Protein AF-A0A2N2C3I3-F1 (afdb_monomer_lite)

Sequence (69 aa):
MYSIPTMDFRGSPLGIDIVKVVESGSLPVINTAIASKKAGGGMVGAGVARAPLPMFKEALKTLYKQMEE

Secondary structure (DSSP, 8-state):
--EEGGGTTEEPP----HHHHHHH--PPEEEEEEE-SSTT--EEEEEEEE--HHHHHHHHHHHHHHH--

Structure (mmCIF, N/CA/C/O backbone):
data_AF-A0A2N2C3I3-F1
#
_entry.id   AF-A0A2N2C3I3-F1
#
loop_
_atom_site.group_PDB
_atom_site.id
_atom_site.type_symbol
_atom_site.label_atom_id
_atom_site.label_alt_id
_atom_site.label_comp_id
_atom_site.label_asym_id
_atom_site.label_entity_id
_atom_site.label_seq_id
_atom_site.pdbx_PDB_ins_code
_atom_site.Cartn_x
_atom_site.Cartn_y
_atom_site.Cartn_z
_atom_site.occupancy
_atom_site.B_iso_or_equiv
_atom_site.auth_seq_id
_atom_site.auth_comp_id
_atom_site.auth_asym_id
_atom_site.auth_atom_id
_atom_site.pdbx_PDB_model_num
ATOM 1 N N . MET A 1 1 ? -3.965 19.629 -9.589 1.00 70.69 1 MET A N 1
ATOM 2 C CA . MET A 1 1 ? -4.257 18.178 -9.622 1.00 70.69 1 MET A CA 1
ATOM 3 C C . MET A 1 1 ? -3.896 17.681 -11.010 1.00 70.69 1 MET A C 1
ATOM 5 O O . MET A 1 1 ? -4.296 18.328 -11.966 1.00 70.69 1 MET A O 1
ATOM 9 N N . TYR A 1 2 ? -3.094 16.624 -11.132 1.00 92.69 2 TYR A N 1
ATOM 10 C CA . TYR A 1 2 ? -2.758 16.052 -12.442 1.00 92.69 2 TYR A CA 1
ATOM 11 C C . TYR A 1 2 ? -3.948 15.234 -12.956 1.00 92.69 2 TYR A C 1
ATOM 13 O O . TYR A 1 2 ? -4.592 14.560 -12.155 1.00 92.69 2 TYR A O 1
ATOM 21 N N . SER A 1 3 ? -4.277 15.331 -14.243 1.00 96.50 3 SER A N 1
ATOM 22 C CA . SER A 1 3 ? -5.383 14.608 -14.884 1.00 96.50 3 SER A CA 1
ATOM 23 C C . SER A 1 3 ? -4.862 13.476 -15.766 1.00 96.50 3 SER A C 1
ATOM 25 O O . SER A 1 3 ? -3.759 13.557 -16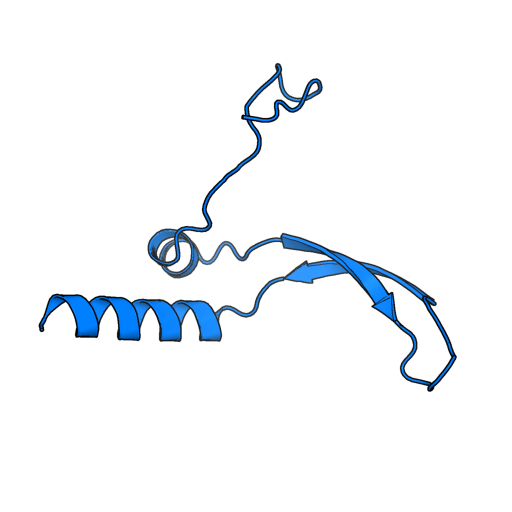.305 1.00 96.50 3 SER A O 1
ATOM 27 N N . ILE A 1 4 ? -5.653 12.411 -15.909 1.00 97.19 4 ILE A N 1
ATOM 28 C CA . ILE A 1 4 ? -5.337 11.246 -16.742 1.00 97.19 4 ILE A CA 1
ATOM 29 C C . ILE A 1 4 ? -6.171 11.348 -18.031 1.00 97.19 4 ILE A C 1
ATOM 31 O O . ILE A 1 4 ? -7.376 11.093 -17.979 1.00 97.19 4 ILE A O 1
ATOM 35 N N . PRO A 1 5 ? -5.584 11.720 -19.191 1.00 96.94 5 PRO A N 1
ATOM 36 C CA . PRO A 1 5 ? -6.353 12.006 -20.409 1.00 96.94 5 PRO A CA 1
ATOM 37 C C . PRO A 1 5 ? -7.197 10.830 -20.902 1.00 96.94 5 PRO A C 1
ATOM 39 O O . PRO A 1 5 ? -8.335 11.014 -21.312 1.00 96.94 5 PRO A O 1
ATOM 42 N N . THR A 1 6 ? -6.668 9.609 -20.804 1.00 97.94 6 THR A N 1
ATOM 43 C CA . THR A 1 6 ? -7.356 8.378 -21.224 1.00 97.94 6 THR A CA 1
ATOM 44 C C . THR A 1 6 ? -8.483 7.945 -20.281 1.00 97.94 6 THR A C 1
ATOM 46 O O . THR A 1 6 ? -9.158 6.961 -20.563 1.00 97.94 6 THR A O 1
ATOM 49 N N . MET A 1 7 ? -8.686 8.653 -19.165 1.00 96.88 7 MET A N 1
ATOM 50 C CA . MET A 1 7 ? -9.760 8.420 -18.197 1.00 96.88 7 MET A CA 1
ATOM 51 C C . MET A 1 7 ? -10.652 9.662 -18.082 1.00 96.88 7 MET A C 1
ATOM 53 O O . MET A 1 7 ? -10.901 10.137 -16.975 1.00 96.88 7 MET A O 1
ATOM 57 N N . ASP A 1 8 ? -11.058 10.236 -19.219 1.00 97.12 8 ASP A N 1
ATOM 58 C CA . ASP A 1 8 ? -11.906 11.438 -19.299 1.00 97.12 8 ASP A CA 1
ATOM 59 C C . ASP A 1 8 ? -11.355 12.622 -18.492 1.00 97.12 8 ASP A C 1
ATOM 61 O O . ASP A 1 8 ? -12.085 13.353 -17.823 1.00 97.12 8 ASP A O 1
ATOM 65 N N . PHE A 1 9 ? -10.028 12.782 -18.505 1.00 96.38 9 PHE A N 1
ATOM 66 C CA . PHE A 1 9 ? -9.313 13.787 -17.713 1.00 96.38 9 PHE A CA 1
ATOM 67 C C . PHE A 1 9 ? -9.613 13.727 -16.203 1.00 96.38 9 PHE A C 1
ATOM 69 O O . PHE A 1 9 ? -9.376 14.704 -15.484 1.00 96.38 9 PHE A O 1
ATOM 76 N N . ARG A 1 10 ? -10.066 12.575 -15.686 1.00 97.12 10 ARG A N 1
ATOM 77 C CA . ARG A 1 10 ? -10.200 12.326 -14.247 1.00 97.12 10 ARG A CA 1
ATOM 78 C C . ARG A 1 10 ? -8.878 12.642 -13.546 1.00 97.12 10 ARG A C 1
ATOM 80 O O . ARG A 1 10 ? -7.800 12.291 -14.025 1.00 97.12 10 ARG A O 1
ATOM 87 N N . GLY A 1 11 ? -8.959 13.284 -12.383 1.00 96.69 11 GLY A N 1
ATOM 88 C CA . GLY A 1 11 ? -7.787 13.570 -11.561 1.00 96.69 11 GLY A CA 1
ATOM 89 C C . GLY A 1 11 ? -7.098 12.301 -11.042 1.00 96.69 11 GLY A C 1
ATOM 90 O O . GLY A 1 11 ? -7.764 11.320 -10.697 1.00 96.69 11 GLY A O 1
ATOM 91 N N . SER A 1 12 ? -5.768 12.332 -10.951 1.00 95.69 12 SER A N 1
ATOM 92 C CA . SER A 1 12 ? -4.967 11.257 -10.366 1.00 95.69 12 SER A CA 1
ATOM 93 C C . SER A 1 12 ? -5.445 10.940 -8.945 1.00 95.69 12 SER A C 1
ATOM 95 O O . SER A 1 12 ? -5.734 11.870 -8.185 1.00 95.69 12 SER A O 1
ATOM 97 N N . PRO A 1 13 ? -5.524 9.654 -8.555 1.00 93.00 13 PRO A N 1
ATOM 98 C CA . PRO A 1 13 ? -5.872 9.292 -7.188 1.00 93.00 13 PRO A CA 1
ATOM 99 C C . PRO A 1 13 ? -4.806 9.828 -6.226 1.00 93.00 13 PRO A C 1
ATOM 101 O O . PRO A 1 13 ? -3.613 9.597 -6.419 1.00 93.00 13 PRO A O 1
ATOM 104 N N . LEU A 1 14 ? -5.244 10.557 -5.199 1.00 94.19 14 LEU A N 1
ATOM 105 C CA . LEU A 1 14 ? -4.390 11.146 -4.170 1.00 94.19 14 LEU A CA 1
ATOM 106 C C . LEU A 1 14 ? -4.897 10.732 -2.791 1.00 94.19 14 LEU A C 1
ATOM 108 O O . LEU A 1 14 ? -6.103 10.700 -2.560 1.00 94.19 14 LEU A O 1
ATOM 112 N N . GLY A 1 15 ? -3.959 10.469 -1.883 1.00 94.75 15 GLY A N 1
ATOM 113 C CA . GLY A 1 15 ? -4.254 10.016 -0.528 1.00 94.75 15 GLY A CA 1
ATOM 114 C C . GLY A 1 15 ? -4.555 8.519 -0.477 1.00 94.75 15 GLY A C 1
ATOM 115 O O . GLY A 1 15 ? -5.497 8.029 -1.096 1.00 94.75 15 GLY A O 1
ATOM 116 N N . ILE A 1 16 ? -3.743 7.786 0.280 1.00 96.25 16 ILE A N 1
ATOM 117 C CA . ILE A 1 16 ? -4.038 6.399 0.638 1.00 96.25 16 ILE A CA 1
ATOM 118 C C . ILE A 1 16 ? -4.689 6.442 2.014 1.00 96.25 16 ILE A C 1
ATOM 120 O O . ILE A 1 16 ? -4.035 6.744 3.008 1.00 96.25 16 ILE A O 1
ATOM 124 N N . ASP A 1 17 ? -5.987 6.169 2.051 1.00 96.81 17 ASP A N 1
ATOM 125 C CA . ASP A 1 17 ? -6.764 6.117 3.283 1.00 96.81 17 ASP A CA 1
ATOM 126 C C . ASP A 1 17 ? -6.572 4.753 3.959 1.00 96.81 17 ASP A C 1
ATOM 128 O O . ASP A 1 17 ? -6.992 3.716 3.437 1.00 96.81 17 ASP A O 1
ATOM 132 N N . ILE A 1 18 ? -5.919 4.754 5.122 1.00 97.06 18 ILE A N 1
ATOM 133 C CA . ILE A 1 18 ? -5.591 3.526 5.851 1.00 97.06 18 ILE A CA 1
ATOM 134 C C . ILE A 1 18 ? -6.838 2.793 6.362 1.00 97.06 18 ILE A C 1
ATOM 136 O O . ILE A 1 18 ? -6.816 1.563 6.422 1.00 97.06 18 ILE A O 1
ATOM 140 N N . VAL A 1 19 ? -7.929 3.508 6.669 1.00 97.00 19 VAL A N 1
ATOM 141 C CA . VAL A 1 19 ? -9.191 2.896 7.112 1.00 97.00 19 VAL A CA 1
ATOM 142 C C . VAL A 1 19 ? -9.778 2.101 5.954 1.00 97.00 19 VAL A C 1
ATOM 144 O O . VAL A 1 19 ? -10.029 0.905 6.093 1.00 97.00 19 VAL A O 1
ATOM 147 N N . LYS A 1 20 ? -9.875 2.723 4.772 1.00 97.88 20 LYS A N 1
ATOM 148 C CA . LYS A 1 20 ? -10.405 2.066 3.566 1.00 97.88 20 LYS A CA 1
ATOM 149 C C . LYS A 1 20 ? -9.551 0.889 3.112 1.00 97.88 20 LYS A C 1
ATOM 151 O O . LYS A 1 20 ? -10.099 -0.109 2.647 1.00 97.88 20 LYS A O 1
ATOM 156 N N . VAL A 1 21 ? -8.224 0.976 3.230 1.00 98.00 21 VAL A N 1
ATOM 157 C CA . VAL A 1 21 ? -7.330 -0.149 2.896 1.00 98.00 21 VAL A CA 1
ATOM 158 C C . VAL A 1 21 ? -7.596 -1.345 3.812 1.00 98.00 21 VAL A C 1
ATOM 160 O O . VAL A 1 21 ? -7.702 -2.472 3.324 1.00 98.00 21 VAL A O 1
ATOM 163 N N 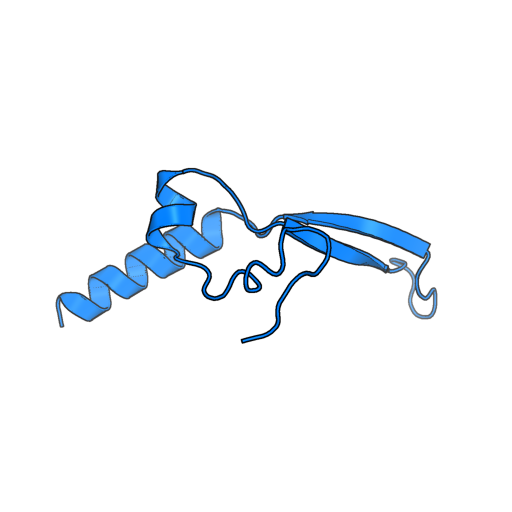. VAL A 1 22 ? -7.726 -1.119 5.123 1.00 97.88 22 VAL A N 1
ATOM 164 C CA . VAL A 1 22 ? -7.980 -2.196 6.094 1.00 97.88 22 VAL A CA 1
ATOM 165 C C . VAL A 1 22 ? -9.392 -2.766 5.946 1.00 97.88 22 VAL A C 1
ATOM 167 O O . VAL A 1 22 ? -9.543 -3.986 5.977 1.00 97.88 22 VAL A O 1
ATOM 170 N N . GLU A 1 23 ? -10.397 -1.912 5.751 1.00 98.00 23 GLU A N 1
ATOM 171 C CA . GLU A 1 23 ? -11.805 -2.298 5.600 1.00 98.00 23 GLU A CA 1
ATOM 172 C C . GLU A 1 23 ? -12.053 -3.100 4.314 1.00 98.00 23 GLU A C 1
ATOM 174 O O . GLU A 1 23 ? -12.653 -4.171 4.349 1.00 98.00 23 GLU A O 1
ATOM 179 N N . SER A 1 24 ? -11.559 -2.609 3.173 1.00 97.38 24 SER A N 1
ATOM 180 C CA . SER A 1 24 ? -11.806 -3.236 1.867 1.00 97.38 24 SER A CA 1
ATOM 181 C C . SER A 1 24 ? -10.862 -4.397 1.542 1.00 97.38 24 SER A C 1
ATOM 183 O O . SER A 1 24 ? -11.109 -5.144 0.595 1.00 97.38 24 SER A O 1
ATOM 185 N N . GLY A 1 25 ? -9.723 -4.501 2.235 1.00 95.50 25 GLY A N 1
ATOM 186 C CA . GLY A 1 25 ? -8.628 -5.405 1.872 1.00 95.50 25 GLY A CA 1
ATOM 187 C C . GLY A 1 25 ? -7.928 -5.057 0.548 1.00 95.50 25 GLY A C 1
ATOM 188 O O . GLY A 1 25 ? -7.026 -5.782 0.122 1.00 95.50 25 GLY A O 1
ATOM 189 N N . SER A 1 26 ? -8.308 -3.958 -0.115 1.00 96.12 26 SER A N 1
ATOM 190 C CA . SER A 1 26 ? -7.700 -3.517 -1.372 1.00 96.12 26 SER A CA 1
ATOM 191 C C . SER A 1 26 ? -6.364 -2.833 -1.103 1.00 96.12 26 SER A C 1
ATOM 193 O O . SER A 1 26 ? -6.300 -1.698 -0.637 1.00 96.12 26 SER A O 1
ATOM 195 N N . LEU A 1 27 ? -5.278 -3.542 -1.410 1.00 97.31 27 LEU A N 1
ATOM 196 C CA . LEU A 1 27 ? -3.918 -3.071 -1.154 1.00 97.31 27 LEU A CA 1
ATOM 197 C C . LEU A 1 27 ? -3.406 -2.152 -2.268 1.00 97.31 27 LEU A C 1
ATOM 199 O O . LEU A 1 27 ? -3.625 -2.469 -3.444 1.00 97.31 27 LEU A O 1
ATOM 203 N N . PRO A 1 28 ? -2.649 -1.088 -1.926 1.00 97.06 28 PRO A N 1
ATOM 204 C CA . PRO A 1 28 ? -1.967 -0.258 -2.909 1.00 97.06 28 PRO A CA 1
ATOM 205 C C . PRO A 1 28 ? -1.122 -1.087 -3.874 1.00 97.06 28 PRO A C 1
ATOM 207 O O . PRO A 1 28 ? -0.342 -1.952 -3.463 1.00 97.06 28 PRO A O 1
ATOM 210 N N . VAL A 1 29 ? -1.300 -0.802 -5.161 1.00 97.12 29 VAL A N 1
ATOM 211 C CA . VAL A 1 29 ? -0.621 -1.462 -6.275 1.00 97.12 29 VAL A CA 1
ATOM 212 C C . VAL A 1 29 ? 0.515 -0.568 -6.752 1.00 97.12 29 VAL A C 1
ATOM 214 O O . VAL A 1 29 ? 0.310 0.622 -6.985 1.00 97.12 29 VAL A O 1
ATOM 217 N N . ILE A 1 30 ? 1.711 -1.137 -6.882 1.00 97.25 30 ILE A N 1
ATOM 218 C CA . ILE A 1 30 ? 2.938 -0.403 -7.190 1.00 97.25 30 ILE A CA 1
ATOM 219 C C . ILE A 1 30 ? 3.584 -1.046 -8.414 1.00 97.25 30 ILE A C 1
ATOM 221 O O . ILE A 1 30 ? 4.046 -2.185 -8.347 1.00 97.25 30 ILE A O 1
ATOM 225 N N . ASN A 1 31 ? 3.651 -0.312 -9.522 1.00 97.38 31 ASN A N 1
ATOM 226 C CA . ASN A 1 31 ? 4.501 -0.702 -10.644 1.00 97.38 31 ASN A CA 1
ATOM 227 C C . ASN A 1 31 ? 5.953 -0.416 -10.261 1.00 97.38 31 ASN A C 1
ATOM 229 O O . ASN A 1 31 ? 6.286 0.710 -9.894 1.00 97.38 31 ASN A O 1
ATOM 233 N N . THR A 1 32 ? 6.809 -1.429 -10.324 1.00 97.06 32 THR A N 1
ATOM 234 C CA . THR A 1 32 ? 8.198 -1.323 -9.876 1.00 97.06 32 THR A CA 1
ATOM 235 C C . THR A 1 32 ? 9.147 -2.119 -10.766 1.00 97.06 32 THR A C 1
ATOM 237 O O . THR A 1 32 ? 8.765 -3.103 -11.404 1.00 97.06 32 THR A O 1
ATOM 240 N N . ALA A 1 33 ? 10.408 -1.698 -10.785 1.00 97.31 33 ALA A N 1
ATOM 241 C CA . ALA A 1 33 ? 11.502 -2.476 -11.342 1.00 97.31 33 ALA A CA 1
ATOM 242 C C . ALA A 1 33 ? 11.870 -3.635 -10.399 1.00 97.31 33 ALA A C 1
ATOM 244 O O . ALA A 1 33 ? 11.827 -3.509 -9.175 1.00 97.31 33 ALA A O 1
ATOM 245 N N . ILE A 1 34 ? 12.275 -4.766 -10.969 1.00 97.50 34 ILE A N 1
ATOM 246 C CA . ILE A 1 34 ? 12.817 -5.914 -10.242 1.00 97.50 34 ILE A CA 1
ATOM 247 C C . ILE A 1 34 ? 14.341 -5.801 -10.291 1.00 97.50 34 ILE A C 1
ATOM 249 O O . ILE A 1 34 ? 14.948 -5.907 -11.358 1.00 97.50 34 ILE A O 1
ATOM 253 N N . ALA A 1 35 ? 14.960 -5.567 -9.136 1.00 96.69 35 ALA A N 1
ATOM 254 C CA . ALA A 1 35 ? 16.411 -5.474 -9.006 1.00 96.69 35 ALA A CA 1
ATOM 255 C C . ALA A 1 35 ? 17.057 -6.857 -8.825 1.00 96.69 35 ALA A C 1
ATOM 257 O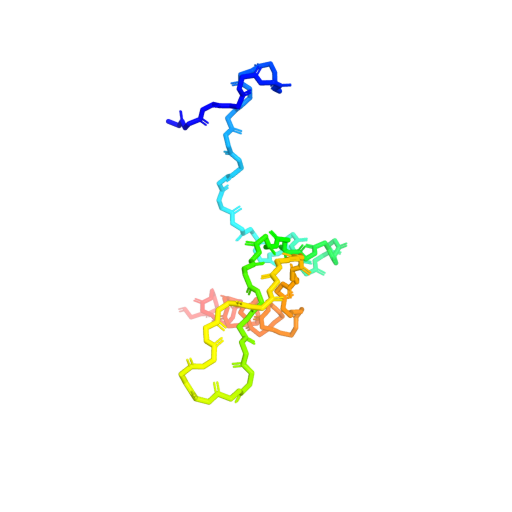 O . ALA A 1 35 ? 16.492 -7.749 -8.184 1.00 96.69 35 ALA A O 1
ATOM 258 N N . SER A 1 36 ? 18.263 -7.032 -9.369 1.00 97.44 36 SER A N 1
ATOM 259 C CA . SER A 1 36 ? 19.075 -8.228 -9.148 1.00 97.44 36 SER A CA 1
ATOM 260 C C . SER A 1 36 ? 19.438 -8.383 -7.671 1.00 97.44 36 SER A C 1
ATOM 262 O O . SER A 1 36 ? 19.804 -7.418 -7.005 1.00 97.44 36 SER A O 1
ATOM 264 N N . LYS A 1 37 ? 19.426 -9.625 -7.171 1.00 96.69 37 LYS A N 1
ATOM 265 C CA . LYS A 1 37 ? 19.941 -9.950 -5.829 1.00 96.69 37 LYS A CA 1
ATOM 266 C C . LYS A 1 37 ? 21.469 -9.859 -5.735 1.00 96.69 37 LYS A C 1
ATOM 268 O O . LYS A 1 37 ? 22.005 -9.821 -4.633 1.00 96.69 37 LYS A O 1
ATOM 273 N N . LYS A 1 38 ? 22.182 -9.875 -6.868 1.00 97.38 38 LYS A N 1
ATOM 274 C CA . LYS A 1 38 ? 23.646 -9.762 -6.902 1.00 97.38 38 LYS A CA 1
ATOM 275 C C . LYS A 1 38 ? 24.049 -8.291 -6.913 1.00 97.38 38 LYS A C 1
ATOM 277 O O . LYS A 1 38 ? 23.530 -7.517 -7.718 1.00 97.38 38 LYS A O 1
ATOM 282 N N . ALA A 1 39 ? 25.005 -7.927 -6.060 1.00 95.44 39 ALA A N 1
ATOM 283 C CA . ALA A 1 39 ? 25.574 -6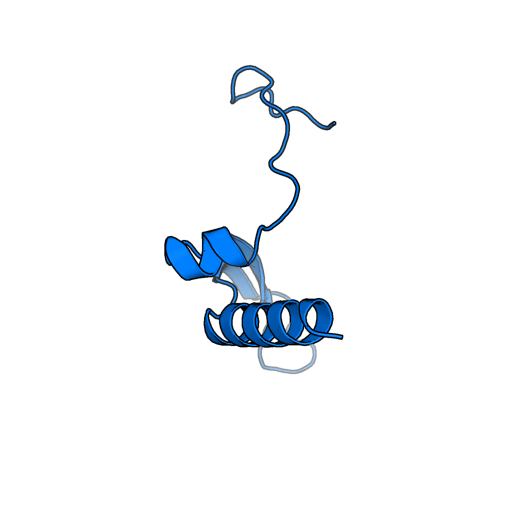.584 -6.037 1.00 95.44 39 ALA A CA 1
ATOM 284 C C . ALA A 1 39 ? 26.108 -6.200 -7.428 1.00 95.44 39 ALA A C 1
ATOM 286 O O . ALA A 1 39 ? 26.768 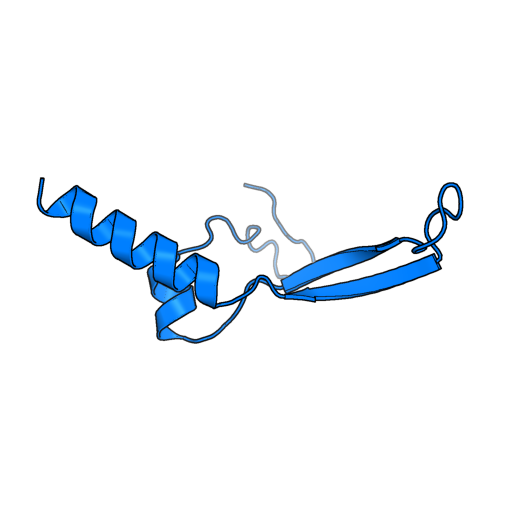-7.001 -8.089 1.00 95.44 39 ALA A O 1
ATOM 287 N N . GLY A 1 40 ? 25.769 -4.993 -7.888 1.00 95.94 40 GLY A N 1
ATOM 288 C CA . GLY A 1 40 ? 26.122 -4.508 -9.227 1.00 95.94 40 GLY A CA 1
ATOM 289 C C . GLY A 1 40 ? 25.306 -5.105 -10.384 1.00 95.94 40 GLY A C 1
ATOM 290 O O . GLY A 1 40 ? 25.537 -4.735 -11.528 1.00 95.94 40 GLY A O 1
ATOM 291 N N . GLY A 1 41 ? 24.338 -5.993 -10.124 1.00 95.94 41 GLY A N 1
ATOM 292 C CA . GLY A 1 41 ? 23.575 -6.681 -11.172 1.00 95.94 41 GLY A CA 1
ATOM 293 C C . GLY A 1 41 ? 22.473 -5.858 -11.854 1.00 95.94 41 GLY A C 1
ATOM 294 O O . GLY A 1 41 ? 21.913 -6.319 -12.842 1.00 95.94 41 GLY A O 1
ATOM 295 N N . GLY A 1 42 ? 22.146 -4.668 -11.341 1.00 96.50 42 GLY A N 1
ATOM 296 C CA . GLY A 1 42 ? 21.175 -3.757 -11.956 1.00 96.50 42 GLY A CA 1
ATOM 297 C C . GLY A 1 42 ? 19.727 -4.270 -11.984 1.00 96.50 42 GLY A C 1
ATOM 298 O O . GLY A 1 42 ? 19.331 -5.141 -11.206 1.00 96.50 42 GLY A O 1
ATOM 299 N N . MET A 1 43 ? 18.917 -3.682 -12.870 1.00 97.50 43 MET A N 1
ATOM 300 C CA . MET A 1 43 ? 17.530 -4.087 -13.117 1.00 97.50 43 MET A CA 1
ATOM 301 C C . MET A 1 43 ? 17.489 -5.350 -13.982 1.00 97.50 43 MET A C 1
ATOM 303 O O . MET A 1 43 ? 18.138 -5.412 -15.022 1.00 97.50 43 MET A O 1
ATOM 307 N N . VAL A 1 44 ? 16.682 -6.327 -13.575 1.00 97.56 44 VAL A N 1
ATOM 308 C CA . VAL A 1 44 ? 16.519 -7.615 -14.276 1.00 97.56 44 VAL A CA 1
ATOM 309 C C . VAL A 1 44 ? 15.084 -7.869 -14.737 1.00 97.56 44 VAL A C 1
ATOM 311 O O . VAL A 1 44 ? 14.805 -8.888 -15.359 1.00 97.56 44 VAL A O 1
ATOM 314 N N . GLY A 1 45 ? 14.165 -6.949 -14.446 1.00 97.62 45 GLY A N 1
ATOM 315 C CA . GLY A 1 45 ? 12.783 -7.019 -14.904 1.00 97.62 45 GLY A CA 1
ATOM 316 C C . GLY A 1 45 ? 11.937 -5.870 -14.371 1.00 97.62 45 GLY A C 1
ATOM 317 O O . GLY A 1 45 ? 12.447 -4.953 -13.729 1.00 97.62 45 GLY A O 1
ATOM 318 N N . ALA A 1 46 ? 10.632 -5.946 -14.609 1.00 97.88 46 ALA A N 1
ATOM 319 C CA . ALA A 1 46 ? 9.632 -5.036 -14.065 1.00 97.88 46 ALA A CA 1
ATOM 320 C C . ALA A 1 46 ? 8.351 -5.813 -13.751 1.00 97.88 46 ALA A C 1
ATOM 322 O O . ALA A 1 46 ? 8.089 -6.862 -14.343 1.00 97.88 46 ALA A O 1
ATOM 323 N N . GLY A 1 47 ? 7.562 -5.313 -12.810 1.00 97.38 47 GLY A N 1
ATOM 324 C CA . GLY A 1 47 ? 6.331 -5.971 -12.408 1.00 97.38 47 GLY A CA 1
ATOM 325 C C . GLY A 1 47 ? 5.508 -5.149 -11.434 1.00 97.38 47 GLY A C 1
ATOM 326 O O . GLY A 1 47 ? 5.751 -3.962 -11.211 1.00 97.38 47 GLY A O 1
ATOM 327 N N . VAL A 1 48 ? 4.514 -5.814 -10.858 1.00 97.69 48 VAL A N 1
ATOM 328 C CA . VAL A 1 48 ? 3.560 -5.217 -9.932 1.00 97.69 48 VAL A CA 1
ATOM 329 C C . VAL A 1 48 ? 3.793 -5.777 -8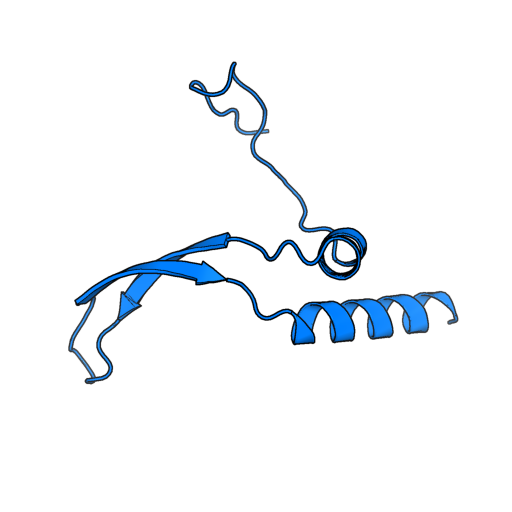.535 1.00 97.69 48 VAL A C 1
ATOM 331 O O . VAL A 1 48 ? 3.745 -6.989 -8.328 1.00 97.69 48 VAL A O 1
ATOM 334 N N . ALA A 1 49 ? 4.011 -4.891 -7.571 1.00 96.75 49 ALA A N 1
ATOM 335 C CA . ALA A 1 49 ? 4.073 -5.201 -6.150 1.00 96.75 49 ALA A CA 1
ATOM 336 C C . ALA A 1 49 ? 2.814 -4.698 -5.429 1.00 96.75 49 ALA A C 1
ATOM 338 O O . ALA A 1 49 ? 2.104 -3.813 -5.914 1.00 96.75 49 ALA A O 1
ATOM 339 N N . ARG A 1 50 ? 2.543 -5.258 -4.247 1.00 96.81 50 ARG A N 1
ATOM 340 C CA . ARG A 1 50 ? 1.490 -4.785 -3.340 1.00 96.81 50 ARG A CA 1
ATOM 341 C C . ARG A 1 50 ? 2.103 -4.394 -2.006 1.00 96.81 50 ARG A C 1
ATOM 343 O O . ARG A 1 50 ? 2.948 -5.126 -1.490 1.00 96.81 50 ARG A O 1
ATOM 350 N N . ALA A 1 51 ? 1.665 -3.269 -1.447 1.00 95.81 51 ALA A N 1
ATOM 351 C CA . ALA A 1 51 ? 2.056 -2.895 -0.092 1.00 95.81 51 ALA A CA 1
ATOM 352 C C . ALA A 1 51 ? 1.488 -3.921 0.919 1.00 95.81 51 ALA A C 1
ATOM 354 O O . ALA A 1 51 ? 0.325 -4.310 0.778 1.00 95.81 51 ALA A O 1
ATOM 355 N N . PRO A 1 52 ? 2.260 -4.389 1.918 1.00 95.56 52 PRO A N 1
ATOM 356 C CA . PRO A 1 52 ? 1.788 -5.410 2.856 1.00 95.56 52 PRO A CA 1
ATOM 357 C C . PRO A 1 52 ? 0.600 -4.925 3.697 1.00 95.56 52 PRO A C 1
ATOM 359 O O . PRO A 1 52 ? 0.637 -3.829 4.233 1.00 95.56 52 PRO A O 1
ATOM 362 N N . LEU A 1 53 ? -0.435 -5.746 3.903 1.00 97.00 53 LEU A N 1
ATOM 363 C CA . LEU A 1 53 ? -1.560 -5.379 4.781 1.00 97.00 53 LEU A CA 1
ATOM 364 C C . LEU A 1 53 ? -1.166 -5.092 6.253 1.00 97.00 53 LEU A C 1
ATOM 366 O O . LEU A 1 53 ? -1.756 -4.182 6.839 1.00 97.00 53 LEU A O 1
ATOM 370 N N . PRO A 1 54 ? -0.219 -5.827 6.883 1.00 97.81 54 PRO A N 1
ATOM 371 C CA . PRO A 1 54 ? 0.087 -5.646 8.305 1.00 97.81 54 PRO A CA 1
ATOM 372 C C . PRO A 1 54 ? 0.456 -4.212 8.697 1.00 97.81 54 PRO A C 1
ATOM 374 O O . PRO A 1 54 ? -0.077 -3.717 9.687 1.00 97.81 54 PRO A O 1
ATOM 377 N N . MET A 1 55 ? 1.248 -3.506 7.879 1.00 97.19 55 MET A N 1
ATOM 378 C CA . MET A 1 55 ? 1.644 -2.123 8.185 1.00 97.19 55 MET A CA 1
ATOM 379 C C . MET A 1 55 ? 0.446 -1.161 8.236 1.00 97.19 55 MET A C 1
ATOM 381 O O . MET A 1 55 ? 0.443 -0.233 9.037 1.00 97.19 55 MET A O 1
ATOM 385 N N . PHE A 1 56 ? -0.604 -1.384 7.432 1.00 98.12 56 PHE A N 1
ATOM 386 C CA . PHE A 1 56 ? -1.813 -0.550 7.470 1.00 98.12 56 PHE A CA 1
ATOM 387 C C . PHE A 1 56 ? -2.633 -0.804 8.735 1.00 98.12 56 PHE A C 1
ATOM 389 O O . PHE A 1 56 ? -3.158 0.136 9.325 1.00 98.12 56 PHE A O 1
ATOM 396 N N . LYS A 1 57 ? -2.710 -2.063 9.186 1.00 98.12 57 LYS A N 1
ATOM 397 C CA . LYS A 1 57 ? -3.372 -2.412 10.452 1.00 98.12 57 LYS A CA 1
ATOM 398 C C . LYS A 1 57 ? -2.647 -1.798 11.648 1.00 98.12 57 LYS A C 1
ATOM 400 O O . LYS A 1 57 ? -3.298 -1.329 12.575 1.00 98.12 57 LYS A O 1
ATOM 405 N N . GLU A 1 58 ? -1.318 -1.805 11.632 1.00 98.19 58 GLU A N 1
ATOM 406 C CA . GLU A 1 58 ? -0.498 -1.166 12.666 1.00 98.19 58 GLU A CA 1
ATOM 407 C C . GLU A 1 58 ? -0.676 0.353 12.663 1.00 98.19 58 GLU A C 1
ATOM 409 O O . GLU A 1 58 ? -0.950 0.931 13.712 1.00 98.19 58 GLU A O 1
ATOM 414 N N . ALA A 1 59 ? -0.621 0.987 11.489 1.00 97.69 59 ALA A N 1
ATOM 415 C CA . ALA A 1 59 ? -0.858 2.422 11.354 1.00 97.69 59 ALA A CA 1
ATOM 416 C C . ALA A 1 59 ? -2.246 2.829 11.871 1.00 97.69 59 ALA A C 1
ATOM 418 O O . ALA A 1 59 ? -2.361 3.812 12.599 1.00 97.69 59 ALA A O 1
ATOM 419 N N . LEU A 1 60 ? -3.288 2.052 11.554 1.00 97.69 60 LEU A N 1
ATOM 420 C CA . LEU A 1 60 ? -4.651 2.324 12.010 1.00 97.69 60 LEU A CA 1
ATOM 421 C C . LEU A 1 60 ? -4.785 2.223 13.537 1.00 97.69 60 LEU A C 1
ATOM 423 O O . LEU A 1 60 ? -5.429 3.071 14.149 1.00 97.69 60 LEU A O 1
ATOM 427 N N . LYS A 1 61 ? -4.144 1.227 14.164 1.00 97.69 61 LYS A N 1
ATOM 428 C CA . LYS A 1 61 ? -4.107 1.106 15.633 1.00 97.69 61 LYS A CA 1
ATOM 429 C C . LYS A 1 61 ? -3.430 2.310 16.285 1.00 97.69 61 LYS A C 1
ATOM 431 O O . LYS A 1 61 ? -3.932 2.821 17.281 1.00 97.69 61 LYS A O 1
ATOM 436 N N . THR A 1 62 ? -2.305 2.761 15.730 1.00 97.81 62 THR A N 1
ATOM 437 C CA . THR A 1 62 ? -1.586 3.933 16.245 1.00 97.81 62 THR A CA 1
ATOM 438 C C . THR A 1 62 ? -2.410 5.204 16.086 1.00 97.81 62 THR A C 1
ATOM 440 O O . THR A 1 62 ? -2.513 5.966 17.041 1.00 97.81 62 THR A O 1
ATOM 443 N N . LEU A 1 63 ? -3.041 5.400 14.923 1.00 96.56 63 LEU A N 1
ATOM 444 C CA . LEU A 1 63 ? -3.917 6.546 14.683 1.00 96.56 63 LEU A CA 1
ATOM 445 C C . LEU A 1 63 ? -5.057 6.592 15.705 1.00 96.56 63 LEU A C 1
ATOM 447 O O . LEU A 1 63 ? -5.312 7.644 16.274 1.00 96.56 63 LEU A O 1
ATOM 451 N N . TYR A 1 64 ? -5.699 5.451 15.976 1.00 96.44 64 TYR A N 1
ATOM 452 C CA . TYR A 1 64 ? -6.757 5.363 16.982 1.00 96.44 64 TYR A CA 1
ATOM 453 C C . TYR A 1 64 ? -6.260 5.769 18.375 1.00 96.44 64 TYR A C 1
ATOM 455 O O . TYR A 1 64 ? -6.878 6.607 19.021 1.00 96.44 64 TYR A O 1
ATOM 463 N N . LYS A 1 65 ? -5.106 5.244 18.809 1.00 97.38 65 LYS A N 1
ATOM 464 C CA . LYS A 1 65 ? -4.521 5.594 20.111 1.00 97.38 65 LYS A CA 1
ATOM 465 C C . LYS A 1 65 ? -4.261 7.101 20.244 1.00 97.38 65 LYS A C 1
ATOM 467 O O . LYS A 1 65 ? -4.526 7.669 21.291 1.00 97.38 65 LYS A O 1
ATOM 472 N N . GLN A 1 66 ? -3.775 7.745 19.183 1.00 96.38 66 GLN A N 1
ATOM 473 C CA . GLN A 1 66 ? -3.504 9.188 19.171 1.00 96.38 66 GLN A CA 1
ATOM 474 C C . GLN A 1 66 ? -4.767 10.055 19.245 1.00 96.38 66 GLN A C 1
ATOM 476 O O . GLN A 1 66 ? -4.656 11.243 19.514 1.00 96.38 66 GLN A O 1
ATOM 481 N N . MET A 1 67 ? -5.946 9.499 18.957 1.00 93.56 67 MET A N 1
ATOM 482 C CA . MET A 1 67 ? -7.221 10.214 19.072 1.00 93.56 67 MET A CA 1
ATOM 483 C C . MET A 1 67 ? -7.831 10.119 20.476 1.00 93.56 67 MET A C 1
ATOM 485 O O . MET A 1 67 ? -8.753 10.873 20.778 1.00 93.56 67 MET A O 1
ATOM 489 N N . GLU A 1 68 ? -7.371 9.173 21.301 1.00 85.88 68 GLU A N 1
ATOM 490 C CA . GLU A 1 68 ? -7.791 9.027 22.704 1.00 85.88 68 GLU A CA 1
ATOM 491 C C . GLU A 1 68 ? -6.958 9.893 23.668 1.00 85.88 68 GLU A C 1
ATOM 493 O O . GLU A 1 68 ? -7.329 10.032 24.834 1.00 85.88 68 GLU A O 1
ATOM 498 N N . GLU A 1 69 ? -5.847 10.457 23.185 1.00 63.84 69 GLU A N 1
ATOM 499 C CA . GLU A 1 69 ? -4.964 11.407 23.881 1.00 63.84 69 GLU A CA 1
ATOM 500 C C . GLU A 1 69 ? -5.386 12.861 23.605 1.00 63.84 69 GLU A C 1
ATOM 502 O O . GLU A 1 69 ? -5.358 13.664 24.568 1.00 63.84 69 GLU A O 1
#

Foldseek 3Di:
DAFDVVVVRHDDDDDDDLVCCLVVVDFDKDWAFDADPDVPRGTDGIDIDTDDNVVSVVVVVVVVVVVVD

Radius of gyration: 17.08 Å; chains: 1; bounding box: 38×28×45 Å

pLDDT: mean 95.79, std 5.25, range [63.84, 98.19]